Protein AF-A0A6J4GZU3-F1 (afdb_monomer_lite)

Sequence (106 aa):
MNEEVFELEKRFQPYLLKNDYTFVGPKDQSLLEPFIKNVNMIAPVVAFSRELRHALDNKQAIRKACNLLPQGTKLRVYVIIDNKHGILAHGEIEEYCRQNKIDFEI

Organism: NCBI:txid2704140

pLDDT: mean 83.07, std 12.78, range [42.19, 93.5]

Radius of gyration: 13.55 Å; chains: 1; bounding box: 30×36×32 Å

Secondary structure (DSSP, 8-state):
--HHHHHHHHHHGGGPPTT-EEEEEESSGGGHHHHHHHHHHHS---SS---HHHHHH-HHHHHHHHTTSPTT--EEEEEE---TT----EE-HHHHHHHHT-----

Structure (mmCIF, N/CA/C/O backbone):
data_AF-A0A6J4GZU3-F1
#
_entry.id   AF-A0A6J4GZU3-F1
#
loop_
_atom_site.group_PDB
_atom_site.id
_atom_site.type_symbol
_atom_site.label_atom_id
_atom_site.label_alt_id
_atom_site.label_comp_id
_atom_site.label_asym_id
_atom_site.label_entity_id
_atom_site.label_seq_id
_atom_site.pdbx_PDB_ins_code
_atom_site.Cartn_x
_atom_site.Cartn_y
_atom_site.Cartn_z
_atom_site.occupancy
_atom_site.B_iso_or_equiv
_atom_site.auth_seq_id
_atom_site.auth_comp_id
_atom_site.auth_asym_id
_atom_site.auth_atom_id
_atom_site.pdbx_PDB_model_num
ATOM 1 N N . MET A 1 1 ? -6.747 -1.593 15.757 1.00 57.66 1 MET A N 1
ATOM 2 C CA . MET A 1 1 ? -5.908 -1.247 14.588 1.00 57.66 1 MET A CA 1
ATOM 3 C C . MET A 1 1 ? -5.942 -2.460 13.673 1.00 57.66 1 MET A C 1
ATOM 5 O O . MET A 1 1 ? -5.825 -3.556 14.199 1.00 57.66 1 MET A O 1
ATOM 9 N N . ASN A 1 2 ? -6.189 -2.305 12.370 1.00 69.94 2 ASN A N 1
ATOM 10 C CA . ASN A 1 2 ? -6.306 -3.448 11.448 1.00 69.94 2 ASN A CA 1
ATOM 11 C C . ASN A 1 2 ? -4.909 -3.978 11.081 1.00 69.94 2 ASN A C 1
ATOM 13 O O . ASN A 1 2 ? -4.445 -3.789 9.958 1.00 69.94 2 ASN A O 1
ATOM 17 N N . GLU A 1 3 ? -4.210 -4.568 12.052 1.00 82.62 3 GLU A N 1
ATOM 18 C CA . GLU A 1 3 ? -2.868 -5.147 11.876 1.00 82.62 3 GLU A CA 1
ATOM 19 C C . GLU A 1 3 ? -2.840 -6.211 10.776 1.00 82.62 3 GLU A C 1
ATOM 21 O O . GLU A 1 3 ? -1.877 -6.278 10.017 1.00 82.62 3 GLU A O 1
ATOM 26 N N . GLU A 1 4 ? -3.944 -6.937 10.605 1.00 88.31 4 GLU A N 1
ATOM 27 C CA . GLU A 1 4 ? -4.160 -7.918 9.537 1.00 88.31 4 GLU A CA 1
ATOM 28 C C . GLU A 1 4 ? -3.874 -7.350 8.138 1.00 88.31 4 GLU A C 1
ATOM 30 O O . GLU A 1 4 ? -3.251 -8.015 7.316 1.00 88.31 4 GLU A O 1
ATOM 35 N N . VAL A 1 5 ? -4.252 -6.094 7.872 1.00 89.69 5 VAL A N 1
ATOM 36 C CA . VAL A 1 5 ? -4.049 -5.463 6.555 1.00 89.69 5 VAL A CA 1
ATOM 37 C C . VAL A 1 5 ? -2.571 -5.148 6.307 1.00 89.69 5 VAL A C 1
ATOM 39 O O . VAL A 1 5 ? -2.100 -5.235 5.175 1.00 89.69 5 VAL A O 1
ATOM 42 N N . PHE A 1 6 ? -1.815 -4.815 7.355 1.00 90.38 6 PHE A N 1
ATOM 43 C CA . PHE A 1 6 ? -0.370 -4.598 7.243 1.00 90.38 6 PHE A CA 1
ATOM 44 C C . PHE A 1 6 ? 0.399 -5.916 7.100 1.00 90.38 6 PHE A C 1
ATOM 46 O O . PHE A 1 6 ? 1.391 -5.966 6.375 1.00 90.38 6 PHE A O 1
ATOM 53 N N . GLU A 1 7 ? -0.052 -6.988 7.752 1.00 91.69 7 GLU A N 1
ATOM 54 C CA . GLU A 1 7 ? 0.526 -8.319 7.539 1.00 91.69 7 GLU A CA 1
ATOM 55 C C . GLU A 1 7 ? 0.203 -8.856 6.141 1.00 91.69 7 GLU A C 1
ATOM 57 O O . GLU A 1 7 ? 1.080 -9.426 5.492 1.00 91.69 7 GLU A O 1
ATOM 62 N N . LEU A 1 8 ? -1.004 -8.599 5.624 1.00 90.94 8 LEU A N 1
ATOM 63 C CA . LEU A 1 8 ? -1.359 -8.883 4.233 1.00 90.94 8 LEU A CA 1
ATO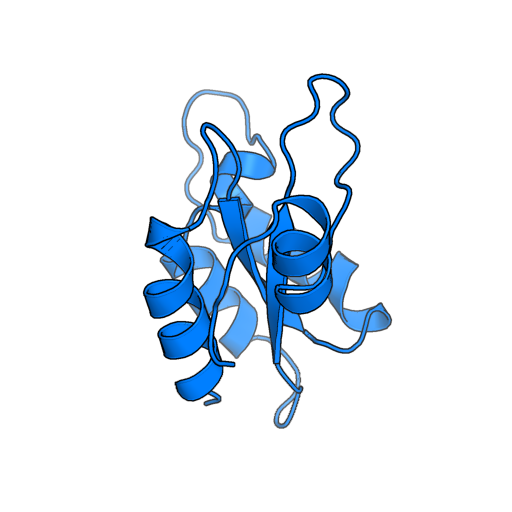M 64 C C . LEU A 1 8 ? -0.435 -8.136 3.261 1.00 90.94 8 LEU A C 1
ATOM 66 O O . LEU A 1 8 ? 0.149 -8.756 2.376 1.00 90.94 8 LEU A O 1
ATOM 70 N N . GLU A 1 9 ? -0.244 -6.827 3.459 1.00 92.06 9 GLU A N 1
ATOM 71 C CA . GLU A 1 9 ? 0.689 -6.022 2.660 1.00 92.06 9 GLU A CA 1
ATOM 72 C C . GLU A 1 9 ? 2.093 -6.636 2.663 1.00 92.06 9 GLU A C 1
ATOM 74 O O . GLU A 1 9 ? 2.699 -6.802 1.605 1.00 92.06 9 GLU A O 1
ATOM 79 N N . LYS A 1 10 ? 2.605 -7.003 3.842 1.00 92.31 10 LYS A N 1
ATOM 80 C CA . LYS A 1 10 ? 3.935 -7.595 4.013 1.00 92.31 10 LYS A CA 1
ATOM 81 C C . LYS A 1 10 ? 4.064 -8.954 3.323 1.00 92.31 10 LYS A C 1
ATOM 83 O O . LYS A 1 10 ? 5.078 -9.197 2.675 1.00 92.31 10 LYS A O 1
ATOM 88 N N . ARG A 1 11 ? 3.051 -9.822 3.438 1.00 93.50 11 ARG A N 1
ATOM 89 C CA . ARG A 1 11 ? 2.987 -11.117 2.736 1.00 93.50 11 ARG A CA 1
ATOM 90 C C . ARG A 1 11 ? 2.944 -10.940 1.221 1.00 93.50 11 ARG A C 1
ATOM 92 O O . ARG A 1 11 ? 3.462 -11.793 0.511 1.00 93.50 11 ARG A O 1
ATOM 99 N N . PHE A 1 12 ? 2.349 -9.848 0.746 1.00 91.56 12 PHE A N 1
ATOM 100 C CA . PHE A 1 12 ? 2.208 -9.559 -0.675 1.00 91.56 12 PHE A CA 1
ATOM 101 C C . PHE A 1 12 ? 3.466 -8.938 -1.313 1.00 91.56 12 PHE A C 1
ATOM 103 O O . PHE A 1 12 ? 3.694 -9.126 -2.503 1.00 91.56 12 PHE A O 1
ATOM 110 N N . GLN A 1 13 ? 4.325 -8.253 -0.543 1.00 90.38 13 GLN A N 1
ATOM 111 C CA . GLN A 1 13 ? 5.553 -7.608 -1.052 1.00 90.38 13 GLN A CA 1
ATOM 112 C C . GLN A 1 13 ? 6.410 -8.473 -2.006 1.00 90.38 13 GLN A C 1
ATOM 114 O O . GLN A 1 13 ? 6.842 -7.944 -3.028 1.00 90.38 13 GLN A O 1
ATOM 119 N N . PRO A 1 14 ? 6.656 -9.777 -1.749 1.00 92.38 14 PRO A N 1
ATOM 120 C CA . PRO A 1 14 ? 7.490 -10.609 -2.624 1.00 92.38 14 PRO A CA 1
ATOM 121 C C . PRO A 1 14 ? 6.911 -10.847 -4.025 1.00 92.38 14 PRO A C 1
ATOM 123 O O . PRO A 1 14 ? 7.636 -11.289 -4.911 1.00 92.38 14 PRO A O 1
ATOM 126 N N . TYR A 1 15 ? 5.617 -10.585 -4.216 1.00 90.50 15 TYR A N 1
ATOM 127 C CA . TYR A 1 15 ? 4.904 -10.803 -5.473 1.00 90.50 15 TYR A CA 1
ATOM 128 C C . TYR A 1 15 ? 4.897 -9.568 -6.380 1.00 90.50 15 TYR A C 1
ATOM 130 O O . TYR A 1 15 ? 4.434 -9.642 -7.519 1.00 90.50 15 TYR A O 1
ATOM 138 N N . LEU A 1 16 ? 5.402 -8.433 -5.891 1.00 89.56 16 LEU A N 1
ATOM 139 C CA . LEU A 1 16 ? 5.479 -7.201 -6.663 1.00 89.56 16 LEU A CA 1
ATOM 140 C C . LEU A 1 16 ? 6.538 -7.308 -7.759 1.00 89.56 16 LEU A C 1
ATOM 142 O O . LEU A 1 16 ? 7.687 -7.689 -7.523 1.00 89.56 16 LEU A O 1
ATOM 146 N N . LEU A 1 17 ? 6.152 -6.915 -8.969 1.00 88.50 17 LEU A N 1
ATOM 147 C CA . LEU A 1 17 ? 7.084 -6.730 -10.066 1.00 88.50 17 LEU A CA 1
ATOM 148 C C . LEU A 1 17 ? 7.981 -5.514 -9.818 1.00 88.50 17 LEU A C 1
ATOM 150 O O . LEU A 1 17 ? 7.733 -4.649 -8.977 1.00 88.50 17 LEU A O 1
ATOM 154 N N . LYS A 1 18 ? 9.073 -5.453 -10.580 1.00 84.44 18 LYS A N 1
ATOM 155 C CA . LYS A 1 18 ? 10.075 -4.398 -10.447 1.00 84.44 18 LYS A CA 1
ATOM 156 C C . LYS A 1 18 ? 9.430 -3.013 -10.580 1.00 84.44 18 LYS A C 1
ATOM 158 O O . LYS A 1 18 ? 8.833 -2.716 -11.607 1.00 84.44 18 LYS A O 1
ATOM 163 N N . ASN A 1 19 ? 9.697 -2.160 -9.589 1.00 83.00 19 ASN A N 1
ATOM 164 C CA . ASN A 1 19 ? 9.222 -0.778 -9.442 1.00 83.00 19 ASN A CA 1
ATOM 165 C C . ASN A 1 19 ? 7.760 -0.607 -9.009 1.00 83.00 19 ASN A C 1
ATOM 167 O O . ASN A 1 19 ? 7.397 0.517 -8.656 1.00 83.00 19 ASN A O 1
ATOM 171 N N . ASP A 1 20 ? 6.964 -1.671 -8.963 1.00 87.50 20 ASP A N 1
ATOM 172 C CA . ASP A 1 20 ? 5.645 -1.609 -8.345 1.00 87.50 20 ASP A CA 1
ATOM 173 C C . ASP A 1 20 ? 5.797 -1.541 -6.827 1.00 87.50 20 ASP A C 1
ATOM 175 O O . ASP A 1 20 ? 6.771 -2.026 -6.247 1.00 87.50 20 ASP A O 1
ATOM 179 N N . TYR A 1 21 ? 4.838 -0.905 -6.171 1.00 87.62 21 TYR A N 1
ATOM 180 C CA . TYR A 1 21 ? 4.840 -0.789 -4.720 1.00 87.62 21 TYR A CA 1
ATOM 181 C C . TYR A 1 21 ? 3.418 -0.829 -4.187 1.00 87.62 21 TYR A C 1
ATOM 183 O O . TYR A 1 21 ? 2.445 -0.617 -4.912 1.00 87.62 21 TYR A O 1
ATOM 191 N N . THR A 1 22 ? 3.287 -1.102 -2.895 1.00 91.38 22 THR A N 1
ATOM 192 C CA . THR A 1 22 ? 1.998 -1.046 -2.210 1.00 91.38 22 THR A CA 1
ATOM 193 C C . THR A 1 22 ? 1.988 -0.004 -1.114 1.00 91.38 22 THR A C 1
ATOM 195 O O . THR A 1 22 ? 3.036 0.421 -0.623 1.00 91.38 22 THR A O 1
ATOM 198 N N . PHE A 1 23 ? 0.789 0.392 -0.706 1.00 91.94 23 PHE A N 1
ATOM 199 C CA . PHE A 1 23 ? 0.582 1.091 0.552 1.00 91.94 23 PHE A CA 1
ATOM 200 C C . PHE A 1 23 ? -0.762 0.697 1.165 1.00 91.94 23 PHE A C 1
ATOM 202 O O . PHE A 1 23 ? -1.709 0.352 0.458 1.00 91.94 23 PHE A O 1
ATOM 209 N N . VAL A 1 24 ? -0.868 0.774 2.489 1.00 92.81 24 VAL A N 1
ATOM 210 C CA . VAL A 1 24 ? -2.144 0.621 3.200 1.00 92.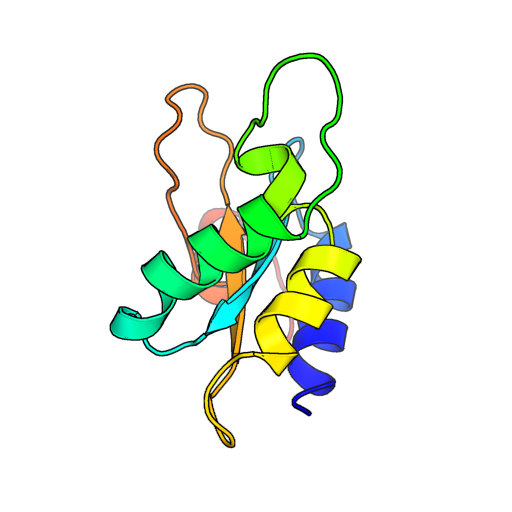81 24 VAL A CA 1
ATOM 211 C C . VAL A 1 24 ? -2.854 1.969 3.284 1.00 92.81 24 VAL A C 1
ATOM 213 O O . VAL A 1 24 ? -2.253 2.960 3.690 1.00 92.81 24 VAL A O 1
ATOM 216 N N . GLY A 1 25 ? -4.137 2.015 2.933 1.00 92.44 25 GLY A N 1
ATOM 217 C CA . GLY A 1 25 ? -4.944 3.237 2.974 1.00 92.44 25 GLY A CA 1
ATOM 218 C C . GLY A 1 25 ? -6.412 2.976 3.326 1.00 92.44 25 GLY A C 1
ATOM 219 O O . GLY A 1 25 ? -6.808 1.818 3.494 1.00 92.44 25 GLY A O 1
ATOM 220 N N . PRO A 1 26 ? -7.235 4.033 3.454 1.00 93.12 26 PRO A N 1
ATOM 221 C CA . PRO A 1 26 ?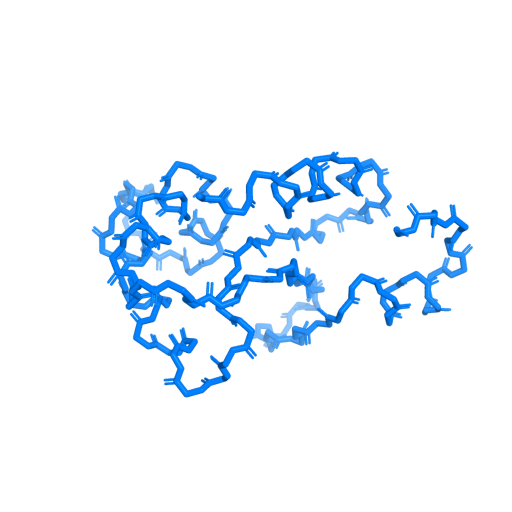 -8.657 3.898 3.756 1.00 93.12 26 PRO A CA 1
ATOM 222 C C . PRO A 1 26 ? -9.396 3.231 2.595 1.00 93.12 26 PRO A C 1
ATOM 224 O O . PRO A 1 26 ? -9.211 3.616 1.452 1.00 93.12 26 PRO A O 1
ATOM 227 N N . LYS A 1 27 ? -10.279 2.269 2.883 1.00 90.06 27 LYS A N 1
ATOM 228 C CA . LYS A 1 27 ? -11.147 1.647 1.867 1.00 90.06 27 LYS A CA 1
ATOM 229 C C . LYS A 1 27 ? -12.176 2.629 1.302 1.00 90.06 27 LYS A C 1
ATOM 231 O O . LYS A 1 27 ? -12.584 2.496 0.151 1.00 90.06 27 LYS A O 1
ATOM 236 N N . ASP A 1 28 ? -12.602 3.588 2.118 1.00 90.50 28 ASP A N 1
ATOM 237 C CA . ASP A 1 28 ? -13.471 4.677 1.691 1.00 90.50 28 ASP A CA 1
ATOM 238 C C . ASP A 1 28 ? -12.682 5.665 0.818 1.00 90.50 28 ASP A C 1
ATOM 240 O O . ASP A 1 28 ? -11.762 6.337 1.289 1.00 90.50 28 ASP A O 1
ATOM 244 N N . GLN A 1 29 ? -13.056 5.754 -0.460 1.00 87.06 29 GLN A N 1
ATOM 245 C CA . GLN A 1 29 ? -12.392 6.620 -1.434 1.00 87.06 29 GLN A CA 1
ATOM 246 C C . GLN A 1 29 ? -12.508 8.109 -1.087 1.00 87.06 29 GLN A C 1
ATOM 248 O O . GLN A 1 29 ? -11.607 8.873 -1.429 1.00 87.06 29 GLN A O 1
ATOM 253 N N . SER A 1 30 ? -13.554 8.528 -0.366 1.00 91.38 30 SER A N 1
ATOM 254 C CA . SER A 1 30 ? -13.709 9.927 0.061 1.00 91.38 30 SER A CA 1
ATOM 255 C C . SER A 1 30 ? -12.623 10.363 1.052 1.00 91.38 30 SER A C 1
ATOM 257 O O . SER A 1 30 ? -12.292 11.545 1.147 1.00 91.38 30 SER A O 1
ATOM 259 N N . LEU A 1 31 ? -12.014 9.399 1.750 1.00 91.75 31 LEU A N 1
ATOM 260 C CA . LEU A 1 31 ? -10.927 9.622 2.697 1.00 91.75 31 LEU A CA 1
ATOM 261 C C . LEU A 1 31 ? -9.540 9.501 2.055 1.00 91.75 31 LEU A C 1
ATOM 263 O O . LEU A 1 31 ? -8.545 9.816 2.707 1.00 91.75 31 LEU A O 1
ATOM 267 N N . LEU A 1 32 ? -9.441 9.058 0.799 1.00 89.19 32 LEU A N 1
ATOM 268 C CA . LEU A 1 32 ? -8.157 8.759 0.168 1.00 89.19 32 LEU A CA 1
ATOM 269 C C . LEU A 1 32 ? -7.336 10.023 -0.113 1.00 89.19 32 LEU A C 1
ATOM 271 O O . LEU A 1 32 ? -6.162 10.084 0.240 1.00 89.19 32 LEU A O 1
ATOM 275 N N . GLU A 1 33 ? -7.945 11.055 -0.697 1.00 89.62 33 GLU A N 1
ATOM 276 C CA . GLU A 1 33 ? -7.262 12.328 -0.952 1.00 89.62 33 GLU A CA 1
ATOM 277 C C . GLU A 1 33 ? -6.742 12.998 0.340 1.00 89.62 33 GLU A C 1
ATOM 279 O O . GLU A 1 33 ? -5.548 13.321 0.399 1.00 89.62 33 GLU A O 1
ATOM 284 N N . PRO A 1 34 ? -7.555 13.191 1.403 1.00 92.00 34 PRO A N 1
ATOM 285 C CA . PRO A 1 34 ? -7.045 13.761 2.650 1.00 92.00 34 PRO A CA 1
ATOM 286 C C . PRO A 1 34 ? -6.014 12.849 3.329 1.00 92.00 34 PRO A C 1
ATOM 288 O O . PRO A 1 34 ? -5.041 13.349 3.896 1.00 92.00 34 PRO A O 1
ATOM 291 N N . PHE A 1 35 ? -6.159 11.524 3.224 1.00 92.56 35 PHE A N 1
ATOM 292 C CA . PHE A 1 35 ? -5.153 10.577 3.704 1.00 92.56 35 PHE A CA 1
ATOM 293 C C . PHE A 1 35 ? -3.800 10.786 3.014 1.00 92.56 35 PHE A C 1
ATOM 295 O O . PHE A 1 35 ? -2.789 10.948 3.694 1.00 92.56 35 PHE A O 1
ATOM 302 N N . ILE A 1 36 ? -3.773 10.856 1.681 1.00 90.38 36 ILE A N 1
ATOM 303 C CA . ILE A 1 36 ? -2.541 11.064 0.910 1.00 90.38 36 ILE A CA 1
ATOM 304 C C . ILE A 1 36 ? -1.870 12.393 1.291 1.00 90.38 36 ILE A C 1
ATOM 306 O O . ILE A 1 36 ? -0.648 12.442 1.457 1.00 90.38 36 ILE A O 1
ATOM 310 N N . LYS A 1 37 ? -2.652 13.463 1.497 1.00 89.94 37 LYS A N 1
ATOM 311 C CA . LYS A 1 37 ? -2.128 14.753 1.982 1.00 89.94 37 LYS A CA 1
ATOM 312 C C . LYS A 1 37 ? -1.435 14.604 3.337 1.00 89.94 37 LYS A C 1
ATOM 314 O O . LYS A 1 37 ? -0.315 15.088 3.495 1.00 89.94 37 LYS A O 1
ATOM 319 N N . ASN A 1 38 ? -2.048 13.882 4.276 1.00 91.56 38 ASN A N 1
ATOM 320 C CA . ASN A 1 38 ? -1.449 13.608 5.583 1.00 91.56 38 ASN A CA 1
ATOM 321 C C . ASN A 1 38 ? -0.156 12.795 5.461 1.00 91.56 38 ASN A C 1
ATOM 323 O O . ASN A 1 38 ? 0.844 13.146 6.082 1.00 91.56 38 ASN A O 1
ATOM 327 N N . VAL A 1 39 ? -0.135 11.752 4.626 1.00 91.19 39 VAL A N 1
ATOM 328 C CA . VAL A 1 39 ? 1.077 10.952 4.385 1.00 91.19 39 VAL A CA 1
ATOM 329 C C . VAL A 1 39 ? 2.210 11.832 3.856 1.00 91.19 39 VAL A C 1
ATOM 331 O O . VAL A 1 39 ? 3.314 11.792 4.392 1.00 91.19 39 VAL A O 1
ATOM 334 N N . ASN A 1 40 ? 1.931 12.679 2.862 1.00 88.50 40 ASN A N 1
ATOM 335 C CA . ASN A 1 40 ? 2.916 13.591 2.277 1.00 88.50 40 ASN A CA 1
ATOM 336 C C . ASN A 1 40 ? 3.423 14.656 3.267 1.00 88.50 40 ASN A C 1
ATOM 338 O O . ASN A 1 40 ? 4.553 15.122 3.150 1.00 88.50 40 ASN A O 1
ATOM 342 N N . MET A 1 41 ? 2.604 15.053 4.245 1.00 88.19 41 MET A N 1
ATOM 343 C CA . MET A 1 41 ? 3.032 15.952 5.322 1.00 88.19 41 MET A CA 1
ATOM 344 C C . MET A 1 41 ? 3.917 15.258 6.361 1.00 88.19 41 MET A C 1
ATOM 346 O O . MET A 1 41 ? 4.799 15.898 6.929 1.00 88.19 41 MET A O 1
ATOM 350 N N . ILE A 1 42 ? 3.668 13.975 6.634 1.00 90.44 42 ILE A N 1
ATOM 351 C CA . ILE A 1 42 ? 4.385 13.196 7.653 1.00 90.44 42 ILE A CA 1
ATOM 352 C C . ILE A 1 42 ? 5.711 12.652 7.114 1.00 90.44 42 ILE A C 1
ATOM 354 O O . ILE A 1 42 ? 6.674 12.514 7.873 1.00 90.44 42 ILE A O 1
ATOM 358 N N . ALA A 1 43 ? 5.751 12.286 5.833 1.00 87.44 43 ALA A N 1
ATOM 359 C CA . ALA A 1 43 ? 6.925 11.695 5.217 1.00 87.44 43 ALA A CA 1
ATOM 360 C C . ALA A 1 43 ? 8.123 12.666 5.254 1.00 87.44 43 ALA A C 1
ATOM 362 O O . ALA A 1 43 ? 7.960 13.867 5.014 1.00 87.44 43 ALA A O 1
ATOM 363 N N . PRO A 1 44 ? 9.339 12.170 5.549 1.00 80.81 44 PRO A N 1
ATOM 364 C CA . PRO A 1 44 ? 10.537 12.993 5.500 1.00 80.81 44 PRO A CA 1
ATOM 365 C C . PRO A 1 44 ? 10.776 13.487 4.071 1.00 80.81 44 PRO A C 1
ATOM 367 O O . PRO A 1 44 ? 10.543 12.768 3.099 1.00 80.81 44 PRO A O 1
ATOM 370 N N . VAL A 1 45 ? 11.271 14.716 3.944 1.00 75.00 45 VAL A N 1
ATOM 371 C CA . VAL A 1 45 ? 11.661 15.274 2.646 1.00 75.00 45 VAL A CA 1
ATOM 372 C C . VAL A 1 45 ? 12.979 14.624 2.225 1.00 75.00 45 VAL A C 1
ATOM 374 O O . VAL A 1 45 ? 14.006 14.842 2.866 1.00 75.00 45 VAL A O 1
ATOM 377 N N . VAL A 1 46 ? 12.945 13.797 1.179 1.00 65.25 46 VAL A N 1
ATOM 378 C CA . VAL A 1 46 ? 14.130 13.137 0.613 1.00 65.25 46 VAL A CA 1
ATOM 379 C C . VAL A 1 46 ? 14.515 13.864 -0.670 1.00 65.25 46 VAL A C 1
ATOM 381 O O . VAL A 1 46 ? 13.750 13.844 -1.626 1.00 65.25 46 VAL A O 1
ATOM 384 N N . ALA A 1 47 ? 15.690 14.506 -0.675 1.00 54.44 47 ALA A N 1
ATOM 385 C CA . ALA A 1 47 ? 16.125 15.442 -1.719 1.00 54.44 47 ALA A CA 1
ATOM 386 C C . ALA A 1 47 ? 15.122 16.602 -1.933 1.00 54.44 47 ALA A C 1
ATOM 388 O O . ALA A 1 47 ? 14.046 16.645 -1.349 1.00 54.44 47 ALA A O 1
ATOM 389 N N . PHE A 1 48 ? 15.480 17.623 -2.707 1.00 53.94 48 PHE A N 1
ATOM 390 C CA . PHE A 1 48 ? 14.696 18.864 -2.837 1.00 53.94 48 PHE A CA 1
ATOM 391 C C . PHE A 1 48 ? 13.288 18.696 -3.466 1.00 53.94 48 PHE A C 1
ATOM 393 O O . PHE A 1 48 ? 12.582 19.687 -3.648 1.00 53.94 48 PHE A O 1
ATOM 400 N N . SER A 1 49 ? 12.850 17.468 -3.769 1.00 53.44 49 SER A N 1
ATOM 401 C CA . SER A 1 49 ? 11.536 17.134 -4.322 1.00 53.44 49 SER A CA 1
ATOM 402 C C . SER A 1 49 ? 10.751 16.181 -3.412 1.00 53.44 49 SER A C 1
ATOM 404 O O . SER A 1 49 ? 11.157 15.053 -3.145 1.00 53.44 49 SER A O 1
ATOM 406 N N . ARG A 1 50 ? 9.554 16.604 -2.982 1.00 61.78 50 ARG A N 1
ATOM 407 C CA . ARG A 1 50 ? 8.548 15.710 -2.382 1.00 61.78 50 ARG A CA 1
ATOM 408 C C . ARG A 1 50 ? 7.864 14.905 -3.485 1.00 61.78 50 ARG A C 1
ATOM 410 O O . ARG A 1 50 ? 6.774 15.261 -3.928 1.00 61.78 50 ARG A O 1
ATOM 417 N N . GLU A 1 51 ? 8.508 13.847 -3.964 1.00 73.31 51 GLU A N 1
ATOM 418 C CA . GLU A 1 51 ? 7.827 12.917 -4.863 1.00 73.31 51 GLU A CA 1
ATOM 419 C C . GLU A 1 51 ? 6.802 12.100 -4.074 1.00 73.31 51 GLU A C 1
ATOM 421 O O . GLU A 1 51 ? 7.125 11.457 -3.074 1.00 73.31 51 GLU A O 1
ATOM 426 N N . LEU A 1 52 ? 5.553 12.105 -4.541 1.00 79.19 52 LEU A N 1
ATOM 427 C CA . LEU A 1 52 ? 4.441 11.407 -3.895 1.00 79.19 52 LEU A CA 1
ATOM 428 C C . LEU A 1 52 ? 4.724 9.907 -3.692 1.00 79.19 52 LEU A C 1
ATOM 430 O O . LEU A 1 52 ? 4.333 9.333 -2.678 1.00 79.19 52 LEU A O 1
ATOM 434 N N . ARG A 1 53 ? 5.474 9.293 -4.614 1.00 82.19 53 ARG A N 1
ATOM 435 C CA . ARG A 1 53 ? 5.959 7.914 -4.497 1.00 82.19 53 ARG A CA 1
ATOM 436 C C . ARG A 1 53 ? 6.739 7.682 -3.203 1.00 82.19 53 ARG A C 1
ATOM 438 O O . ARG A 1 53 ? 6.447 6.729 -2.492 1.00 82.19 53 ARG A O 1
ATOM 445 N N . HIS A 1 54 ? 7.691 8.555 -2.867 1.00 81.00 54 HIS A N 1
ATOM 446 C CA . HIS A 1 54 ? 8.495 8.414 -1.648 1.00 81.00 54 HIS A CA 1
ATOM 447 C C . HIS A 1 54 ? 7.649 8.522 -0.382 1.00 81.00 54 HIS A C 1
ATOM 449 O O . HIS A 1 54 ? 7.917 7.837 0.604 1.00 81.00 54 HIS A O 1
ATOM 455 N N . ALA A 1 55 ? 6.616 9.367 -0.408 1.00 84.50 55 ALA A N 1
ATOM 456 C CA . ALA A 1 55 ? 5.696 9.492 0.710 1.00 84.50 55 ALA A CA 1
ATOM 457 C C . ALA A 1 55 ? 4.855 8.219 0.894 1.00 84.50 55 ALA A C 1
ATOM 459 O O . ALA A 1 55 ? 4.739 7.722 2.013 1.00 84.50 55 ALA A O 1
ATOM 460 N N . LEU A 1 56 ? 4.305 7.672 -0.194 1.00 86.75 56 LEU A N 1
ATOM 461 C CA . LEU A 1 56 ? 3.433 6.494 -0.150 1.00 86.75 56 LEU A CA 1
ATOM 462 C C . LEU A 1 56 ? 4.188 5.179 0.086 1.00 86.75 56 LEU A C 1
ATOM 464 O O . LEU A 1 56 ? 3.633 4.264 0.688 1.00 86.75 56 LEU A O 1
ATOM 468 N N . ASP A 1 57 ? 5.458 5.097 -0.304 1.00 86.12 57 ASP A N 1
ATOM 469 C CA . ASP A 1 57 ? 6.319 3.948 0.000 1.00 86.12 57 ASP A CA 1
ATOM 470 C C . ASP A 1 57 ? 6.832 3.964 1.461 1.00 86.12 57 ASP A C 1
ATOM 472 O O . ASP A 1 57 ? 7.280 2.958 2.016 1.00 86.12 57 ASP A O 1
ATOM 476 N N . ASN A 1 58 ? 6.707 5.101 2.159 1.00 89.06 58 ASN A N 1
ATOM 477 C CA . ASN A 1 58 ? 7.137 5.225 3.546 1.00 89.06 58 ASN A CA 1
ATOM 478 C C . ASN A 1 58 ? 6.135 4.582 4.523 1.00 89.06 58 ASN A C 1
ATOM 480 O O . ASN A 1 58 ? 5.197 5.216 5.013 1.00 89.06 58 ASN A O 1
ATOM 484 N N . LYS A 1 59 ? 6.392 3.324 4.899 1.00 8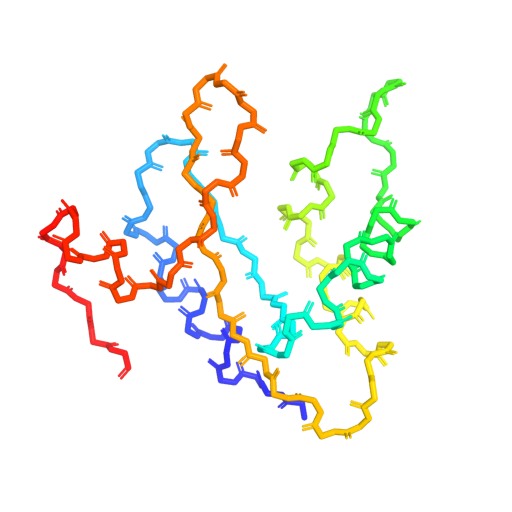9.00 59 LYS A N 1
ATOM 485 C CA . LYS A 1 59 ? 5.526 2.544 5.807 1.00 89.00 59 LYS A CA 1
ATOM 486 C C . LYS A 1 59 ? 5.294 3.196 7.173 1.00 89.00 59 LYS A C 1
ATOM 488 O O . LYS A 1 59 ? 4.233 3.007 7.768 1.00 89.00 59 LYS A O 1
ATOM 493 N N . GLN A 1 60 ? 6.247 3.977 7.685 1.00 90.62 60 GLN A N 1
ATOM 494 C CA . GLN A 1 60 ? 6.055 4.698 8.947 1.00 90.62 60 GLN A CA 1
ATOM 495 C C . GLN A 1 60 ? 5.096 5.881 8.782 1.00 90.62 60 GLN A C 1
ATOM 497 O O . GLN A 1 60 ? 4.227 6.081 9.632 1.00 90.62 60 GLN A O 1
ATOM 502 N N . ALA A 1 61 ? 5.228 6.645 7.694 1.00 91.38 61 ALA A N 1
ATOM 503 C CA . ALA A 1 61 ? 4.320 7.742 7.377 1.00 91.38 61 ALA A CA 1
ATOM 504 C C . ALA A 1 61 ? 2.896 7.226 7.140 1.00 91.38 61 ALA A C 1
ATOM 506 O O . ALA A 1 61 ? 1.953 7.771 7.708 1.00 91.38 61 ALA A O 1
ATOM 507 N N . ILE A 1 62 ? 2.756 6.114 6.412 1.00 93.19 62 ILE A N 1
ATOM 508 C CA . ILE A 1 62 ? 1.482 5.414 6.207 1.00 93.19 62 ILE A CA 1
ATOM 509 C C . ILE A 1 62 ? 0.839 5.012 7.539 1.00 93.19 62 ILE A C 1
ATOM 511 O O . ILE A 1 62 ? -0.319 5.348 7.786 1.00 93.19 62 ILE A O 1
ATOM 515 N N . ARG A 1 63 ? 1.580 4.343 8.433 1.00 91.94 63 ARG A N 1
ATOM 516 C CA . ARG A 1 63 ? 1.058 3.932 9.750 1.00 91.94 63 ARG A CA 1
ATOM 517 C C . ARG A 1 63 ? 0.601 5.127 10.584 1.00 91.94 63 ARG A C 1
ATOM 519 O O . ARG A 1 63 ? -0.475 5.088 11.173 1.00 91.94 63 ARG A O 1
ATOM 526 N N . LYS A 1 64 ? 1.385 6.209 10.602 1.00 92.38 64 LYS A N 1
ATOM 527 C CA . LYS A 1 64 ? 1.012 7.445 11.302 1.00 92.38 64 LYS A CA 1
ATOM 528 C C . LYS A 1 64 ? -0.234 8.087 10.694 1.00 92.38 64 LYS A C 1
ATOM 530 O O . LYS A 1 64 ? -1.125 8.465 11.442 1.00 92.38 64 LYS A O 1
ATOM 535 N N . ALA A 1 65 ? -0.331 8.160 9.368 1.00 93.19 65 ALA A N 1
ATOM 536 C CA . ALA A 1 65 ? -1.504 8.700 8.687 1.00 93.19 65 ALA A CA 1
ATOM 537 C C . ALA A 1 65 ? -2.762 7.854 8.935 1.00 93.19 65 ALA A C 1
ATOM 539 O O . ALA A 1 65 ? -3.841 8.411 9.110 1.00 93.19 65 ALA A O 1
ATOM 540 N N . CYS A 1 66 ? -2.632 6.525 9.027 1.00 91.81 66 CYS A N 1
ATOM 541 C CA . CYS A 1 66 ? -3.749 5.644 9.376 1.00 91.81 66 CYS A CA 1
ATOM 542 C C . CYS A 1 66 ? -4.313 5.944 10.772 1.00 91.81 66 CYS A C 1
ATOM 544 O O . CYS A 1 66 ? -5.522 5.862 10.967 1.00 91.81 66 CYS A O 1
ATOM 546 N N . ASN A 1 67 ? -3.466 6.346 11.724 1.00 91.25 67 ASN A N 1
ATOM 547 C CA . ASN A 1 67 ? -3.902 6.729 13.071 1.00 91.25 67 ASN A CA 1
ATOM 548 C C . ASN A 1 67 ? -4.652 8.070 13.113 1.00 91.25 67 ASN A C 1
ATOM 550 O O . ASN A 1 67 ? -5.267 8.382 14.128 1.00 91.25 67 ASN A O 1
ATOM 554 N N . LEU A 1 68 ? -4.596 8.862 12.037 1.00 92.25 68 LEU A N 1
ATOM 555 C CA . LEU A 1 68 ? -5.335 10.121 11.904 1.00 92.25 68 LEU A CA 1
ATOM 556 C C . LEU A 1 68 ? -6.718 9.930 11.263 1.00 92.25 68 LEU A C 1
ATOM 558 O O . LEU A 1 68 ? -7.491 10.884 11.190 1.00 92.25 68 LEU A O 1
ATOM 562 N N . LEU A 1 69 ? -7.027 8.729 10.766 1.00 92.19 69 LEU A N 1
ATOM 563 C CA . LEU A 1 69 ? -8.333 8.430 10.184 1.00 92.19 69 LEU A CA 1
ATOM 564 C C . LEU A 1 69 ? -9.405 8.312 11.280 1.00 92.19 69 LEU A C 1
ATOM 566 O O . LEU A 1 69 ? -9.088 7.936 12.412 1.00 92.19 69 LEU A O 1
ATOM 570 N N . PRO A 1 70 ? -10.688 8.568 10.952 1.00 92.56 70 PRO A N 1
ATOM 571 C CA . PRO A 1 70 ? -11.789 8.322 11.875 1.00 92.56 70 PRO A CA 1
ATOM 572 C C . PRO A 1 70 ? -11.751 6.900 12.445 1.00 92.56 70 PRO A C 1
ATOM 574 O O . PRO A 1 70 ? -11.440 5.933 11.737 1.00 92.56 70 PRO A O 1
ATOM 577 N N . GLN A 1 71 ? -12.090 6.752 13.725 1.00 89.19 71 GLN A N 1
ATOM 578 C CA . GLN A 1 71 ? -12.107 5.445 14.375 1.00 89.19 71 GLN A CA 1
ATOM 579 C C . GLN A 1 71 ? -13.053 4.486 13.636 1.00 89.19 71 GLN A C 1
ATOM 581 O O . GLN A 1 71 ? -14.161 4.852 13.257 1.00 89.19 71 GLN A O 1
ATOM 586 N N . GLY A 1 72 ? -12.605 3.247 13.421 1.00 87.88 72 GLY A N 1
ATOM 587 C CA . GLY A 1 72 ? -13.375 2.239 12.684 1.00 87.88 72 GLY A CA 1
ATOM 588 C C . GLY A 1 72 ? -13.255 2.328 11.160 1.00 87.88 72 GLY A C 1
ATOM 589 O O . GLY A 1 72 ? -13.857 1.509 10.465 1.00 87.88 72 GLY A O 1
ATOM 590 N N . THR A 1 73 ? -12.452 3.257 10.623 1.00 91.62 73 THR A N 1
ATOM 591 C CA . THR A 1 73 ? -12.159 3.299 9.184 1.00 91.62 73 THR A CA 1
ATOM 592 C C . THR A 1 73 ? -11.560 1.968 8.730 1.00 91.62 73 THR A C 1
ATOM 594 O O . THR A 1 73 ? -10.525 1.520 9.231 1.00 91.62 73 THR A O 1
ATOM 597 N N . LYS A 1 74 ? -12.219 1.318 7.765 1.00 91.81 74 LYS A N 1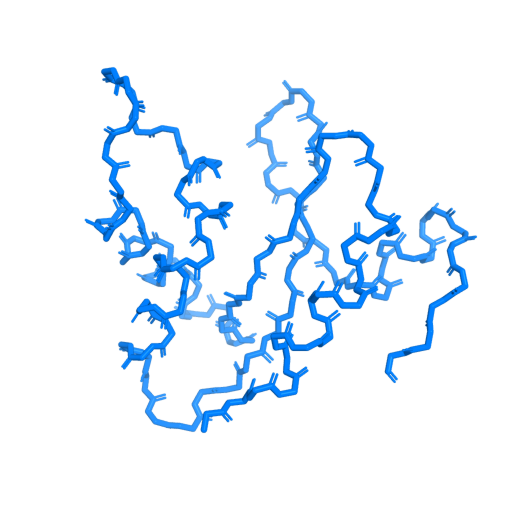
ATOM 598 C CA . LYS A 1 74 ? -11.708 0.094 7.140 1.00 91.81 74 LYS A CA 1
ATOM 599 C C . LYS A 1 74 ? -10.493 0.436 6.288 1.00 91.81 74 LYS A C 1
ATOM 601 O O . LYS A 1 74 ? -10.517 1.418 5.550 1.00 91.81 74 LYS A O 1
ATOM 606 N N . LEU A 1 75 ? -9.455 -0.386 6.378 1.00 92.12 75 LEU A N 1
ATOM 607 C CA . LEU A 1 75 ? -8.226 -0.227 5.603 1.00 92.12 75 LEU A CA 1
ATOM 608 C C . LEU A 1 75 ? -8.158 -1.285 4.504 1.00 92.12 75 LEU A C 1
ATOM 610 O O . LEU A 1 75 ? -8.828 -2.315 4.591 1.00 92.12 75 LEU A O 1
ATOM 614 N N . ARG A 1 76 ? -7.346 -1.027 3.484 1.00 90.69 76 ARG A N 1
ATOM 615 C CA . ARG A 1 76 ? -7.027 -1.975 2.413 1.00 90.69 76 ARG A CA 1
ATOM 616 C C . ARG A 1 76 ? -5.619 -1.738 1.886 1.00 90.69 76 ARG A C 1
ATOM 618 O O . ARG A 1 76 ? -5.072 -0.647 2.057 1.00 90.69 76 ARG A O 1
ATOM 625 N N . VAL A 1 77 ? -5.068 -2.746 1.221 1.00 90.62 77 VAL A N 1
ATOM 626 C CA . VAL A 1 77 ? -3.816 -2.614 0.478 1.00 90.62 77 VAL A CA 1
ATOM 627 C C . VAL A 1 77 ? -4.130 -2.069 -0.912 1.00 90.62 77 VAL A C 1
ATOM 629 O O . VAL A 1 77 ? -5.025 -2.555 -1.605 1.00 90.62 77 VAL A O 1
ATOM 632 N N . TYR A 1 78 ? -3.407 -1.032 -1.301 1.00 88.75 78 TYR A N 1
ATOM 633 C CA . TYR A 1 78 ? -3.387 -0.490 -2.649 1.00 88.75 78 TYR A CA 1
ATOM 634 C C . TYR A 1 78 ? -2.117 -0.948 -3.341 1.00 88.75 78 TYR A C 1
ATOM 636 O O . TYR A 1 78 ? -1.044 -0.888 -2.740 1.00 88.75 78 TYR A O 1
ATOM 644 N N . VAL A 1 79 ? -2.237 -1.363 -4.599 1.00 88.38 79 VAL A N 1
ATOM 645 C CA . VAL A 1 79 ? -1.087 -1.651 -5.458 1.00 88.38 79 VAL A CA 1
ATOM 646 C C . VAL A 1 79 ? -0.938 -0.516 -6.457 1.00 88.38 79 VAL A C 1
ATOM 648 O O . VAL A 1 79 ? -1.894 -0.189 -7.162 1.00 88.38 79 VAL A O 1
ATOM 651 N N . ILE A 1 80 ? 0.241 0.098 -6.493 1.00 84.50 80 ILE A N 1
ATOM 652 C CA . ILE A 1 80 ? 0.605 1.115 -7.471 1.00 84.50 80 ILE A CA 1
ATOM 653 C C . ILE A 1 80 ? 1.496 0.476 -8.526 1.00 84.50 80 ILE A C 1
ATOM 655 O O . ILE A 1 80 ? 2.603 0.027 -8.227 1.00 84.50 80 ILE A O 1
ATOM 659 N N . ILE A 1 81 ? 0.991 0.477 -9.758 1.00 83.38 81 ILE A N 1
ATOM 660 C CA . ILE A 1 81 ? 1.708 -0.005 -10.936 1.00 83.38 81 ILE A CA 1
ATOM 661 C C . ILE A 1 81 ? 2.507 1.161 -11.519 1.00 83.38 81 ILE A C 1
ATOM 663 O O . ILE A 1 81 ? 1.923 2.169 -11.929 1.00 83.38 81 ILE A O 1
ATOM 667 N N . ASP A 1 82 ? 3.832 1.035 -11.566 1.00 72.56 82 ASP A N 1
ATOM 668 C CA . ASP A 1 82 ? 4.718 2.062 -12.125 1.00 72.56 82 ASP A CA 1
ATOM 669 C C . ASP A 1 82 ? 4.719 1.981 -13.658 1.00 72.56 82 ASP A C 1
ATOM 671 O O . ASP A 1 82 ? 5.649 1.486 -14.302 1.00 72.56 82 ASP A O 1
ATOM 675 N N . ASN A 1 83 ? 3.637 2.461 -14.276 1.00 64.88 83 ASN A N 1
ATOM 676 C CA . ASN A 1 83 ? 3.697 2.861 -15.672 1.00 64.88 83 ASN A CA 1
ATOM 677 C C . ASN A 1 83 ? 4.384 4.236 -15.727 1.00 64.88 83 ASN A C 1
ATOM 679 O O . ASN A 1 83 ? 4.077 5.139 -14.955 1.00 64.88 83 ASN A O 1
ATOM 683 N N . LYS A 1 84 ? 5.332 4.422 -16.646 1.00 53.56 84 LYS A N 1
ATOM 684 C CA . LYS A 1 84 ? 6.176 5.631 -16.773 1.00 53.56 84 LYS A CA 1
ATOM 685 C C . LYS A 1 84 ? 5.413 6.960 -16.995 1.00 53.56 84 LYS A C 1
ATOM 687 O O . LYS A 1 84 ? 6.035 7.974 -17.294 1.00 53.56 84 LYS A O 1
ATOM 692 N N . HIS A 1 85 ? 4.084 6.966 -16.893 1.00 44.59 85 HIS A N 1
ATOM 693 C CA . HIS A 1 85 ? 3.194 8.089 -17.162 1.00 44.59 85 HIS A CA 1
ATOM 694 C C . HIS A 1 85 ? 2.614 8.753 -15.907 1.00 44.59 85 HIS A C 1
ATOM 696 O O . HIS A 1 85 ? 1.811 9.672 -16.042 1.00 44.59 85 HIS A O 1
ATOM 702 N N . GLY A 1 86 ? 3.014 8.343 -14.697 1.00 43.03 86 GLY A N 1
ATOM 703 C CA . GLY A 1 86 ? 2.605 9.031 -13.463 1.00 43.03 86 GLY A CA 1
ATOM 704 C C . GLY A 1 86 ? 1.103 8.940 -13.165 1.00 43.03 86 GLY A C 1
ATOM 705 O O . GLY A 1 86 ? 0.598 9.649 -12.296 1.00 43.03 86 GLY A O 1
ATOM 706 N N . ILE A 1 87 ? 0.387 8.062 -13.872 1.00 42.19 87 ILE A N 1
ATOM 707 C CA . ILE A 1 87 ? -1.011 7.757 -13.605 1.00 42.19 87 ILE A CA 1
ATOM 708 C C . ILE A 1 87 ? -0.996 6.671 -12.538 1.00 42.19 87 ILE A C 1
ATOM 710 O O . ILE A 1 87 ? -0.683 5.518 -12.825 1.00 42.19 87 ILE A O 1
ATOM 714 N N . LEU A 1 88 ? -1.314 7.063 -11.302 1.00 50.72 88 LEU A N 1
ATOM 715 C CA . LEU A 1 88 ? -1.573 6.169 -10.174 1.00 50.72 88 LEU A CA 1
ATOM 716 C C . LEU A 1 88 ? -2.769 5.265 -10.511 1.00 50.72 88 LEU A C 1
ATOM 718 O O . LEU A 1 88 ? -3.892 5.502 -10.072 1.00 50.72 88 LEU A O 1
ATOM 722 N N . ALA A 1 89 ? -2.542 4.234 -11.319 1.00 51.59 89 ALA A N 1
ATOM 723 C CA . ALA A 1 89 ? -3.471 3.132 -11.461 1.00 51.59 89 ALA A CA 1
ATOM 724 C C . ALA A 1 89 ? -3.413 2.354 -10.144 1.00 51.59 89 ALA A C 1
ATOM 726 O O . ALA A 1 89 ? -2.513 1.545 -9.925 1.00 51.59 89 ALA A O 1
ATOM 727 N N . HIS A 1 90 ? -4.320 2.685 -9.225 1.00 59.22 90 HIS A N 1
ATOM 728 C CA . HIS A 1 90 ? -4.416 2.022 -7.936 1.00 59.22 90 HIS A CA 1
ATOM 729 C C . HIS A 1 90 ? -5.332 0.794 -8.061 1.00 59.22 90 HIS A C 1
ATOM 731 O O . HIS A 1 90 ? -6.549 0.905 -8.223 1.00 59.22 90 HIS A O 1
ATOM 737 N N . GLY A 1 91 ? -4.737 -0.395 -8.020 1.00 64.62 91 GLY A N 1
ATOM 738 C CA . GLY A 1 91 ? -5.445 -1.675 -8.062 1.00 64.62 91 GLY A CA 1
ATOM 739 C C . GLY A 1 91 ? -5.715 -2.255 -6.672 1.00 64.62 91 GLY A C 1
ATOM 740 O O . GLY A 1 91 ? -5.160 -1.807 -5.665 1.00 64.62 91 GLY A O 1
ATOM 741 N N . GLU A 1 92 ? -6.583 -3.263 -6.623 1.00 75.50 92 GLU A N 1
ATOM 742 C CA . GLU A 1 92 ? -6.651 -4.227 -5.515 1.00 75.50 92 GLU A CA 1
ATOM 743 C C . GLU A 1 92 ? -5.578 -5.312 -5.696 1.00 75.50 92 GLU A C 1
ATOM 745 O O . GLU A 1 92 ? -5.119 -5.531 -6.821 1.00 75.50 92 GLU A O 1
ATOM 750 N N . ILE A 1 93 ? -5.180 -5.986 -4.608 1.00 83.38 93 ILE A N 1
ATOM 751 C CA . ILE A 1 93 ? -4.258 -7.136 -4.675 1.00 83.38 93 ILE A CA 1
ATOM 752 C C . ILE A 1 93 ? -4.831 -8.184 -5.634 1.00 83.38 93 ILE A C 1
ATOM 754 O O . ILE A 1 93 ? -4.126 -8.679 -6.504 1.00 83.38 93 ILE A O 1
ATOM 758 N N . GLU A 1 94 ? -6.132 -8.442 -5.527 1.00 82.44 94 GLU A N 1
ATOM 759 C CA . GLU A 1 94 ? -6.923 -9.336 -6.365 1.00 82.44 94 GLU A CA 1
ATOM 760 C C . GLU A 1 94 ? -6.746 -9.022 -7.856 1.00 82.44 94 GLU A C 1
ATOM 762 O O . GLU A 1 94 ? -6.462 -9.902 -8.671 1.00 82.44 94 GLU A O 1
ATOM 767 N N . GLU A 1 95 ? -6.889 -7.744 -8.212 1.00 82.12 95 GLU A N 1
ATOM 768 C CA . GLU A 1 95 ? -6.773 -7.289 -9.593 1.00 82.12 95 GLU A CA 1
ATOM 769 C C . GLU A 1 95 ? -5.336 -7.434 -10.098 1.00 82.12 95 GLU A C 1
ATOM 771 O O . GLU A 1 95 ? -5.119 -7.925 -11.206 1.00 82.12 95 GLU A O 1
ATOM 776 N N . TYR A 1 96 ? -4.353 -7.071 -9.272 1.00 86.50 96 TYR A N 1
ATOM 777 C CA . TYR A 1 96 ? -2.942 -7.223 -9.612 1.00 86.50 96 TYR A CA 1
ATOM 778 C C . TYR A 1 96 ? -2.555 -8.694 -9.808 1.00 86.50 96 TYR A C 1
ATOM 780 O O . TYR A 1 96 ? -1.877 -9.029 -10.783 1.00 86.50 96 TYR A O 1
ATOM 788 N N . CYS A 1 97 ? -3.019 -9.584 -8.926 1.00 86.19 97 CYS A N 1
ATOM 789 C CA . CYS A 1 97 ? -2.781 -11.020 -9.028 1.00 86.19 97 CYS A CA 1
ATOM 790 C C . CYS A 1 97 ? -3.369 -11.592 -10.313 1.00 86.19 97 CYS A C 1
ATOM 792 O O . CYS A 1 97 ? -2.689 -12.319 -11.038 1.00 86.19 97 CYS A O 1
ATOM 794 N N . ARG A 1 98 ? -4.606 -11.205 -10.645 1.00 85.06 98 ARG A N 1
ATOM 795 C CA . ARG A 1 98 ? -5.278 -11.624 -11.878 1.00 85.06 98 ARG A CA 1
ATOM 796 C C . ARG A 1 98 ? -4.518 -11.178 -13.127 1.00 85.06 98 ARG A C 1
ATOM 798 O O . ARG A 1 98 ? -4.341 -11.977 -14.045 1.00 85.06 98 ARG A O 1
ATOM 805 N N . GLN A 1 99 ? -4.057 -9.928 -13.164 1.00 85.56 99 GLN A N 1
ATOM 806 C CA . GLN A 1 99 ? -3.320 -9.379 -14.308 1.00 85.56 99 GLN A CA 1
ATOM 807 C C . GLN A 1 99 ? -1.959 -10.054 -14.504 1.00 85.56 99 GLN A C 1
ATOM 809 O O . GLN A 1 99 ? -1.559 -10.313 -15.639 1.00 85.56 99 GLN A O 1
ATOM 814 N N . ASN A 1 100 ? -1.275 -10.384 -13.408 1.00 84.88 100 ASN A N 1
ATOM 815 C CA . ASN A 1 100 ? 0.080 -10.934 -13.435 1.00 84.88 100 ASN A CA 1
ATOM 816 C C . ASN A 1 100 ? 0.140 -12.462 -13.282 1.00 84.88 100 ASN A C 1
ATOM 818 O O . ASN A 1 100 ? 1.232 -13.024 -13.251 1.00 84.88 100 ASN A O 1
ATOM 822 N N . LYS A 1 101 ? -1.015 -13.143 -13.229 1.00 87.62 101 LYS A N 1
ATOM 823 C CA . LYS A 1 101 ? -1.133 -14.600 -13.020 1.00 87.62 101 LYS A CA 1
ATOM 824 C C . LYS A 1 101 ? -0.399 -15.072 -11.758 1.00 87.62 101 LYS A C 1
ATOM 826 O O . LYS A 1 101 ? 0.297 -16.085 -11.776 1.00 87.62 101 LYS A O 1
ATOM 831 N N . ILE A 1 102 ? -0.544 -14.308 -10.681 1.00 87.56 102 ILE A N 1
ATOM 832 C CA . ILE A 1 102 ? 0.038 -14.611 -9.376 1.00 87.56 102 ILE A CA 1
ATOM 833 C C . ILE A 1 102 ? -0.974 -15.425 -8.575 1.00 87.56 102 ILE A C 1
ATOM 835 O O . ILE A 1 102 ? -2.127 -15.017 -8.441 1.00 87.56 102 ILE A O 1
ATOM 839 N N . ASP A 1 103 ? -0.523 -16.551 -8.031 1.00 87.12 103 ASP A N 1
ATOM 840 C CA . ASP A 1 103 ? -1.292 -17.356 -7.087 1.00 87.12 103 ASP A CA 1
ATOM 841 C C . ASP A 1 103 ? -0.988 -16.876 -5.660 1.00 87.12 103 ASP A C 1
ATOM 843 O O . ASP A 1 103 ? 0.101 -17.111 -5.131 1.00 87.12 103 ASP A O 1
ATOM 847 N N . PHE A 1 104 ? -1.908 -16.102 -5.081 1.00 85.81 104 PHE A N 1
ATOM 848 C CA . PHE A 1 104 ? -1.769 -15.509 -3.751 1.00 85.81 104 PHE A CA 1
ATOM 849 C C . PHE A 1 104 ? -3.059 -15.688 -2.951 1.00 85.81 104 PHE A C 1
ATOM 851 O O . PHE A 1 104 ? -4.121 -15.218 -3.359 1.00 85.81 104 PHE A O 1
ATOM 858 N N . GLU A 1 105 ? -2.949 -16.329 -1.787 1.00 81.19 105 GLU A N 1
ATOM 859 C CA . GLU A 1 105 ? -4.065 -16.537 -0.862 1.00 81.19 105 GLU A CA 1
ATOM 860 C C . GLU A 1 105 ? -4.256 -15.318 0.056 1.00 81.19 105 GLU A C 1
ATOM 862 O O . GLU A 1 105 ? -3.408 -15.029 0.916 1.00 81.19 105 GLU A O 1
ATOM 867 N N . ILE A 1 106 ? -5.378 -14.618 -0.148 1.00 72.56 106 ILE A N 1
ATOM 868 C CA . ILE A 1 106 ? -5.801 -13.412 0.587 1.00 72.56 106 ILE A CA 1
ATOM 869 C C . ILE A 1 106 ? -6.473 -13.786 1.904 1.00 72.56 106 ILE A C 1
ATOM 871 O O . ILE A 1 106 ? -7.431 -14.590 1.870 1.00 72.56 106 ILE A O 1
#

Foldseek 3Di:
DPVVQVVVLVLCVVVDDPPKHKAKDFPPPVCGVVLLVQLLVQQDDDPPDSDSVSSRRPHVSRVVSVVVDPPPGDMHMWIADPDVPPPRPTDHSVVVCVVVVNDDD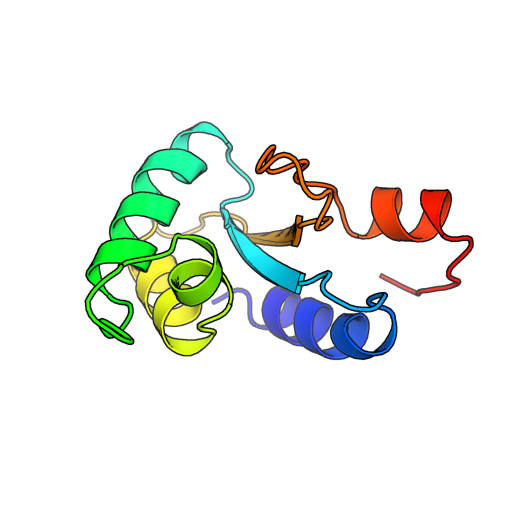D